Protein AF-A0A2E8YZY1-F1 (afdb_monomer_lite)

Secondary structure (DSSP, 8-state):
--PPP--HHHHHHHHHHHHHHHHHHHTS---STT-BTTEEEE-TTS-EEE-TTT-GGG--S----

Radius of gyration: 20.44 Å; chains: 1; bounding box: 65×25×35 Å

Structure (mmCIF, N/CA/C/O backbone):
data_AF-A0A2E8YZY1-F1
#
_entry.id   AF-A0A2E8YZY1-F1
#
loop_
_atom_site.group_PDB
_atom_site.id
_atom_site.type_symbol
_atom_site.label_atom_id
_atom_site.label_alt_id
_atom_site.label_comp_id
_atom_site.label_asym_id
_atom_site.label_entity_id
_atom_site.label_seq_id
_atom_site.pdbx_PDB_ins_code
_atom_site.Cartn_x
_atom_site.Cartn_y
_atom_site.Cartn_z
_atom_site.occupancy
_atom_site.B_iso_or_equiv
_atom_site.auth_seq_id
_atom_site.auth_comp_id
_atom_site.auth_asym_id
_atom_site.auth_atom_id
_atom_site.pdbx_PDB_model_num
ATOM 1 N N . MET A 1 1 ? 42.519 9.626 -4.424 1.00 47.91 1 MET A N 1
ATOM 2 C CA . MET A 1 1 ? 41.090 9.738 -4.782 1.00 47.91 1 MET A CA 1
ATOM 3 C C . MET A 1 1 ? 40.971 10.186 -6.228 1.00 47.91 1 MET A C 1
ATOM 5 O O . MET A 1 1 ? 41.294 11.330 -6.503 1.00 47.91 1 MET A O 1
ATOM 9 N N . THR A 1 2 ? 40.542 9.311 -7.134 1.00 57.78 2 THR A N 1
ATOM 10 C CA . THR A 1 2 ? 39.692 9.696 -8.273 1.00 57.78 2 THR A CA 1
ATOM 11 C C . THR A 1 2 ? 39.135 8.404 -8.870 1.00 57.78 2 THR A C 1
ATOM 13 O O . THR A 1 2 ? 39.835 7.642 -9.529 1.00 57.78 2 THR A O 1
ATOM 16 N N . TRP A 1 3 ? 37.909 8.073 -8.469 1.00 52.47 3 TRP A N 1
ATOM 17 C CA . TRP A 1 3 ? 37.104 7.046 -9.129 1.00 52.47 3 TRP A CA 1
ATOM 18 C C . TRP A 1 3 ? 36.758 7.601 -10.524 1.00 52.47 3 TRP A C 1
ATOM 20 O O . TRP A 1 3 ? 36.502 8.807 -10.613 1.00 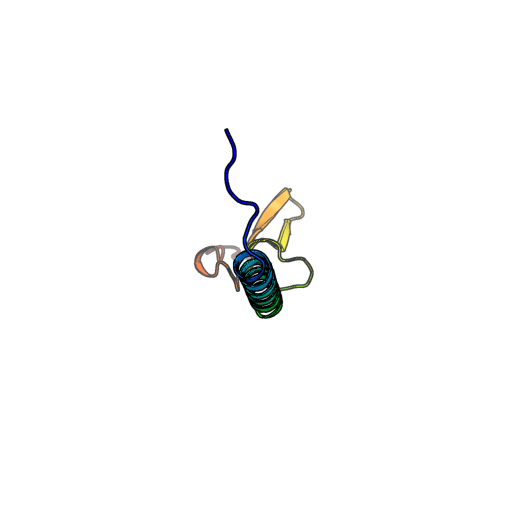52.47 3 TRP A O 1
ATOM 30 N N . PRO A 1 4 ? 36.773 6.802 -11.608 1.00 61.78 4 PRO A N 1
ATOM 31 C CA . PRO A 1 4 ? 36.316 7.304 -12.892 1.00 61.78 4 PRO A CA 1
ATOM 32 C C . PRO A 1 4 ? 34.836 7.703 -12.759 1.00 61.78 4 PRO A C 1
ATOM 34 O O . PRO A 1 4 ? 34.102 7.055 -12.005 1.00 61.78 4 PRO A O 1
ATOM 37 N N . PRO A 1 5 ? 34.384 8.773 -13.438 1.00 66.19 5 PRO A N 1
ATOM 38 C CA . PRO A 1 5 ? 32.961 9.058 -13.513 1.00 66.19 5 PRO A CA 1
ATOM 39 C C . PRO A 1 5 ? 32.282 7.840 -14.141 1.00 66.19 5 PRO A C 1
ATOM 41 O O . PRO A 1 5 ? 32.823 7.267 -15.087 1.00 66.19 5 PRO A O 1
ATOM 44 N N . VAL A 1 6 ? 31.141 7.439 -13.577 1.00 63.12 6 VAL A N 1
ATOM 45 C CA . VAL A 1 6 ? 30.155 6.533 -14.186 1.00 63.12 6 VAL A CA 1
ATOM 46 C C . VAL A 1 6 ? 30.257 6.638 -15.711 1.00 63.12 6 VAL A C 1
ATOM 48 O O . VAL A 1 6 ? 30.071 7.719 -16.275 1.00 63.12 6 VAL A O 1
ATOM 51 N N . SER A 1 7 ? 30.668 5.548 -16.365 1.00 66.19 7 SER A N 1
ATOM 52 C CA . SER A 1 7 ? 30.794 5.519 -17.823 1.00 66.19 7 SER A CA 1
ATOM 53 C C . SER A 1 7 ? 29.425 5.821 -18.441 1.00 66.19 7 SER A C 1
ATOM 55 O O . SER A 1 7 ? 28.392 5.551 -17.829 1.00 66.19 7 SER A O 1
ATOM 57 N N . SER A 1 8 ? 29.376 6.369 -19.655 1.00 63.94 8 SER A N 1
ATOM 58 C CA . SER A 1 8 ? 28.097 6.658 -20.327 1.00 63.94 8 SER A CA 1
ATOM 59 C C . SER A 1 8 ? 27.202 5.417 -20.471 1.00 63.94 8 SER A C 1
ATOM 61 O O . SER A 1 8 ? 25.982 5.557 -20.533 1.00 63.94 8 SER A O 1
ATOM 63 N N . GLU A 1 9 ? 27.797 4.220 -20.502 1.00 76.44 9 GLU A N 1
ATOM 64 C CA . GLU A 1 9 ? 27.083 2.940 -20.406 1.00 76.44 9 GLU A CA 1
ATOM 65 C C . GLU A 1 9 ? 26.357 2.782 -19.065 1.00 76.44 9 GLU A C 1
ATOM 67 O O . GLU A 1 9 ? 25.155 2.556 -19.062 1.00 76.44 9 GLU A O 1
ATOM 72 N N . ASP A 1 10 ? 27.024 3.038 -17.943 1.00 72.69 10 ASP A N 1
ATOM 73 C CA . ASP A 1 10 ? 26.456 2.895 -16.595 1.00 72.69 10 ASP A CA 1
ATOM 74 C C . ASP A 1 10 ? 25.300 3.897 -16.357 1.00 72.69 10 ASP A C 1
ATOM 76 O O . ASP A 1 10 ? 24.258 3.547 -15.812 1.00 72.69 10 ASP A O 1
ATOM 80 N N . SER A 1 11 ? 25.381 5.108 -16.930 1.00 76.44 11 SER A N 1
ATOM 81 C CA . SER A 1 11 ? 24.256 6.071 -16.938 1.00 76.44 11 SER A CA 1
ATOM 82 C C . SER A 1 11 ? 23.039 5.602 -17.744 1.00 76.44 11 SER A C 1
ATOM 84 O O . SER A 1 11 ? 21.903 5.993 -17.460 1.00 76.44 11 SER A O 1
ATOM 86 N N . ARG A 1 12 ? 23.274 4.838 -18.814 1.00 83.94 12 ARG A N 1
ATOM 87 C CA . ARG A 1 12 ? 22.217 4.321 -19.682 1.00 83.94 12 ARG A CA 1
ATOM 88 C C . ARG A 1 12 ? 21.534 3.128 -19.018 1.00 83.94 12 ARG A C 1
ATOM 90 O O . ARG A 1 12 ? 20.308 3.132 -18.927 1.00 83.94 12 ARG A O 1
ATOM 97 N N . GLU A 1 13 ? 22.327 2.204 -18.487 1.00 84.75 13 GLU A N 1
ATOM 98 C CA . GLU A 1 13 ? 21.840 1.039 -17.749 1.00 84.75 13 GLU A CA 1
ATOM 99 C C . GLU A 1 13 ? 21.016 1.454 -16.525 1.00 84.75 13 GLU A C 1
ATOM 101 O O . GLU A 1 13 ? 19.948 0.893 -16.285 1.00 84.75 13 GLU A O 1
ATOM 106 N N . LEU A 1 14 ? 21.435 2.505 -15.805 1.00 84.69 14 LEU A N 1
ATOM 107 C CA . LEU A 1 14 ? 20.673 3.031 -14.669 1.00 84.69 14 LEU A CA 1
ATOM 108 C C . LEU A 1 14 ? 19.272 3.510 -15.086 1.00 84.69 14 LEU A C 1
ATOM 110 O O . LEU A 1 14 ? 18.277 3.175 -14.445 1.00 84.69 14 LEU A O 1
ATOM 114 N N . ARG A 1 15 ? 19.185 4.249 -16.201 1.00 82.38 15 ARG A N 1
ATOM 115 C CA . ARG A 1 15 ? 17.909 4.749 -16.733 1.00 82.38 15 ARG A CA 1
ATOM 116 C C . ARG A 1 15 ? 17.008 3.607 -17.214 1.00 82.38 15 ARG A C 1
ATOM 118 O O . ARG A 1 15 ? 15.794 3.678 -17.030 1.00 82.38 15 ARG A O 1
ATOM 125 N N . GLU A 1 16 ? 17.584 2.586 -17.846 1.00 87.06 16 GLU A N 1
ATOM 126 C CA . GLU A 1 16 ? 16.858 1.385 -18.279 1.00 87.06 16 GLU A CA 1
ATOM 127 C C . GLU A 1 16 ? 16.277 0.643 -17.054 1.00 87.06 16 GLU A C 1
ATOM 129 O O . GLU A 1 16 ? 15.081 0.345 -17.032 1.00 87.06 16 GLU A O 1
ATOM 134 N N . ALA A 1 17 ? 17.055 0.497 -15.974 1.00 84.00 17 ALA A N 1
ATOM 135 C CA . ALA A 1 17 ? 16.613 -0.139 -14.731 1.00 84.00 17 ALA A CA 1
ATOM 136 C C . ALA A 1 17 ? 15.527 0.649 -13.968 1.00 84.00 17 ALA A C 1
ATOM 138 O O . ALA A 1 17 ? 14.632 0.049 -13.365 1.00 84.00 17 ALA A O 1
ATOM 139 N N . GLU A 1 18 ? 15.575 1.984 -13.958 1.00 84.56 18 GLU A N 1
ATOM 140 C CA . GLU A 1 18 ? 14.510 2.816 -13.371 1.00 84.56 18 GLU A CA 1
ATOM 141 C C . GLU A 1 18 ? 13.202 2.705 -14.167 1.00 84.56 18 GLU A C 1
ATOM 143 O O . GLU A 1 18 ? 12.122 2.629 -13.577 1.00 84.56 18 GLU A O 1
ATOM 148 N N . ALA A 1 19 ? 13.286 2.648 -15.501 1.00 83.88 19 ALA A N 1
ATOM 149 C CA . ALA A 1 19 ? 12.121 2.474 -16.365 1.00 83.88 19 ALA A CA 1
ATOM 150 C C . ALA A 1 19 ? 11.470 1.094 -16.179 1.00 83.88 19 ALA A C 1
ATOM 152 O O . ALA A 1 19 ? 10.242 1.007 -16.111 1.00 83.88 19 ALA A O 1
ATOM 153 N N . GLU A 1 20 ? 12.270 0.032 -16.037 1.00 82.44 20 GLU A N 1
ATOM 154 C CA . GLU A 1 20 ? 11.767 -1.305 -15.703 1.00 82.44 20 GLU A CA 1
ATOM 155 C C . GLU A 1 20 ? 11.096 -1.338 -14.327 1.00 82.44 20 GLU A C 1
ATOM 157 O O . GLU A 1 20 ? 10.018 -1.914 -14.191 1.00 82.44 20 GLU A O 1
ATOM 162 N N . GLN A 1 21 ? 11.675 -0.678 -13.319 1.00 76.00 21 GLN A N 1
ATOM 163 C CA . GLN A 1 21 ? 11.065 -0.578 -11.990 1.00 76.00 21 GLN A CA 1
ATOM 164 C C . GLN A 1 21 ? 9.747 0.203 -12.011 1.00 76.00 21 GLN A C 1
ATOM 166 O O . GLN A 1 21 ? 8.772 -0.240 -11.407 1.00 76.00 21 GLN A O 1
ATOM 171 N N . ALA A 1 22 ? 9.684 1.325 -12.732 1.00 73.94 22 ALA A N 1
ATOM 172 C CA . ALA A 1 22 ? 8.456 2.105 -12.879 1.00 73.94 22 ALA A CA 1
ATOM 173 C C . ALA A 1 22 ? 7.364 1.325 -13.633 1.00 73.94 22 ALA A C 1
ATOM 175 O O . ALA A 1 22 ? 6.199 1.357 -13.240 1.00 73.94 22 ALA A O 1
ATOM 176 N N . ALA A 1 23 ? 7.734 0.584 -14.683 1.00 75.75 23 ALA A N 1
ATOM 177 C CA . ALA A 1 23 ? 6.809 -0.282 -15.410 1.00 75.75 23 ALA A CA 1
ATOM 178 C C . ALA A 1 23 ? 6.336 -1.465 -14.551 1.00 75.75 23 ALA A C 1
ATOM 180 O O . ALA A 1 23 ? 5.162 -1.827 -14.597 1.00 75.75 23 ALA A O 1
ATOM 181 N N . ALA A 1 24 ? 7.227 -2.046 -13.742 1.00 75.44 24 ALA A N 1
ATOM 182 C CA . ALA A 1 24 ? 6.878 -3.093 -12.791 1.00 75.44 24 ALA A CA 1
ATOM 183 C C . ALA A 1 24 ? 5.930 -2.576 -11.700 1.00 75.44 24 ALA A C 1
ATOM 185 O O . ALA A 1 24 ? 5.019 -3.304 -11.312 1.00 75.44 24 ALA A O 1
ATOM 186 N N . ASP A 1 25 ? 6.103 -1.337 -11.232 1.00 68.50 25 ASP A N 1
ATOM 187 C CA . ASP A 1 25 ? 5.196 -0.704 -10.273 1.00 68.50 25 ASP A CA 1
ATOM 188 C C . ASP A 1 25 ? 3.810 -0.420 -10.880 1.00 68.50 25 ASP A C 1
ATOM 190 O O . ASP A 1 25 ? 2.801 -0.799 -10.285 1.00 68.50 25 ASP A O 1
ATOM 194 N N . ASP A 1 26 ? 3.740 0.134 -12.099 1.00 67.19 26 ASP A N 1
ATOM 195 C CA . ASP A 1 26 ? 2.462 0.388 -12.790 1.00 67.19 26 ASP A CA 1
ATOM 196 C C . ASP A 1 26 ? 1.715 -0.908 -13.153 1.00 67.19 26 ASP A C 1
ATOM 198 O O . ASP A 1 26 ? 0.486 -0.968 -13.059 1.00 67.19 26 ASP A O 1
ATOM 202 N N . ALA A 1 27 ? 2.449 -1.971 -13.499 1.00 64.44 27 ALA A N 1
ATOM 203 C CA . ALA A 1 27 ? 1.880 -3.278 -13.821 1.00 64.44 27 ALA A CA 1
ATOM 204 C C . ALA A 1 27 ? 1.365 -4.049 -12.593 1.00 64.44 27 ALA A C 1
ATOM 206 O O . ALA A 1 27 ? 0.679 -5.067 -12.759 1.00 64.44 27 ALA A O 1
ATOM 207 N N . ARG A 1 28 ? 1.659 -3.606 -11.359 1.00 65.19 28 ARG A N 1
ATOM 208 C CA . ARG A 1 28 ? 1.084 -4.240 -10.165 1.00 65.19 28 ARG A CA 1
ATOM 209 C C . ARG A 1 28 ? -0.431 -4.033 -10.194 1.00 65.19 28 ARG A C 1
ATOM 211 O O . ARG A 1 28 ? -0.900 -2.905 -10.348 1.00 65.19 28 ARG A O 1
ATOM 218 N N . PRO A 1 29 ? -1.227 -5.108 -10.052 1.00 60.62 29 PRO A N 1
ATOM 219 C CA . PRO A 1 29 ? -2.677 -5.012 -10.141 1.00 60.62 29 PRO A CA 1
ATOM 220 C C . PRO A 1 29 ? -3.179 -3.990 -9.119 1.00 60.62 29 PRO A C 1
ATOM 222 O O . PRO A 1 29 ? -3.039 -4.199 -7.923 1.00 60.62 29 PRO A O 1
ATOM 225 N N . ARG A 1 30 ? -3.753 -2.871 -9.577 1.00 62.22 30 ARG A N 1
ATOM 226 C CA . ARG A 1 30 ? -4.269 -1.811 -8.697 1.00 62.22 30 ARG A CA 1
ATOM 227 C C . ARG A 1 30 ? -5.471 -2.322 -7.911 1.00 62.22 30 ARG A C 1
ATOM 229 O O . ARG A 1 30 ? -6.618 -2.256 -8.345 1.00 62.22 30 ARG A O 1
ATOM 236 N N . HIS A 1 31 ? -5.202 -2.870 -6.742 1.00 68.19 31 HIS A N 1
ATOM 237 C CA . HIS A 1 31 ? -6.195 -3.463 -5.865 1.00 68.19 31 HIS A CA 1
ATOM 238 C C . HIS A 1 31 ? -6.862 -2.387 -4.994 1.00 68.19 31 HIS A C 1
ATOM 240 O O . HIS A 1 31 ? -6.615 -2.319 -3.807 1.00 68.19 31 HIS A O 1
ATOM 246 N N . GLY A 1 32 ? -7.715 -1.550 -5.598 1.00 65.50 32 GLY A N 1
ATOM 247 C CA . GLY A 1 32 ? -8.386 -0.410 -4.952 1.00 65.50 32 GLY A CA 1
ATOM 248 C C . GLY A 1 32 ? -7.567 0.881 -5.051 1.00 65.50 32 GLY A C 1
ATOM 249 O O . GLY A 1 32 ? -6.347 0.847 -4.917 1.00 65.50 32 GLY A O 1
ATOM 250 N N . ARG A 1 33 ? -8.228 2.022 -5.311 1.00 68.44 33 ARG A N 1
ATOM 251 C CA . ARG A 1 33 ? -7.567 3.339 -5.479 1.00 68.44 33 ARG A CA 1
ATOM 252 C C . ARG A 1 33 ? -6.728 3.748 -4.266 1.00 68.44 33 ARG A C 1
ATOM 254 O O . ARG A 1 33 ? -5.750 4.461 -4.440 1.00 68.44 33 ARG A O 1
ATOM 261 N N . ASP A 1 34 ? -7.093 3.251 -3.091 1.00 74.25 34 ASP A N 1
ATOM 262 C CA . ASP A 1 34 ? -6.485 3.599 -1.806 1.00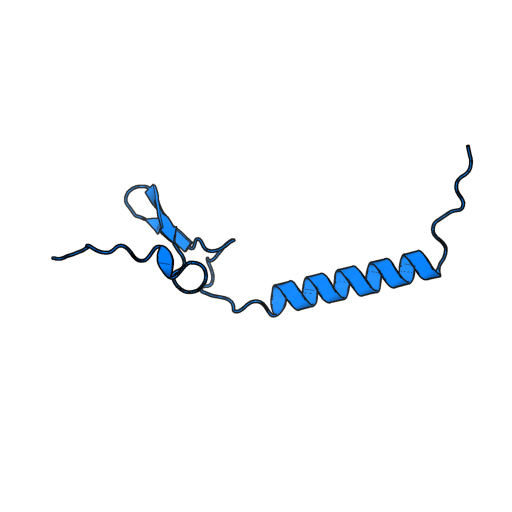 74.25 34 ASP A CA 1
ATOM 263 C C . ASP A 1 34 ? -5.567 2.492 -1.263 1.00 74.25 34 ASP A C 1
ATOM 265 O O . ASP A 1 3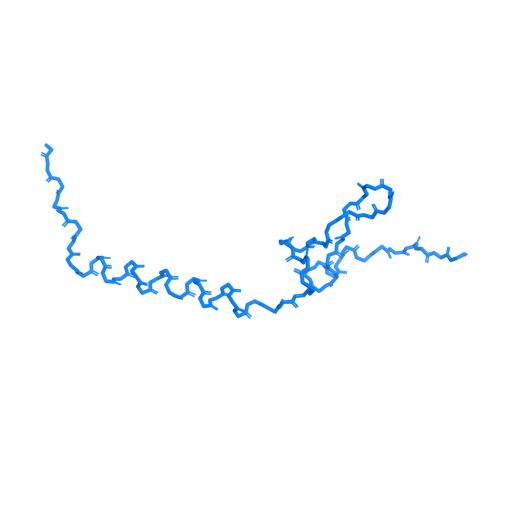4 ? -5.163 2.524 -0.104 1.00 74.25 34 ASP A O 1
ATOM 269 N N . CYS A 1 35 ? -5.236 1.483 -2.077 1.00 82.31 35 CYS A N 1
ATOM 270 C CA . CYS A 1 35 ? -4.346 0.421 -1.632 1.00 82.31 35 CYS A CA 1
ATOM 271 C C . CYS A 1 35 ? -2.881 0.837 -1.699 1.00 82.31 35 CYS A C 1
ATOM 273 O O . CYS A 1 35 ? -2.284 0.860 -2.775 1.00 82.31 35 CYS A O 1
ATOM 275 N N . ALA A 1 36 ? -2.280 1.028 -0.531 1.00 82.06 36 ALA A N 1
ATOM 276 C CA . ALA A 1 36 ? -0.850 1.231 -0.356 1.00 82.06 36 ALA A CA 1
ATOM 277 C C . ALA A 1 36 ? -0.247 0.017 0.367 1.00 82.06 36 ALA A C 1
ATOM 279 O O . ALA A 1 36 ? -0.674 -0.339 1.462 1.00 82.06 36 ALA A O 1
ATOM 280 N N . ASP A 1 37 ? 0.719 -0.655 -0.265 1.00 81.00 37 ASP A N 1
ATOM 281 C CA . ASP A 1 37 ? 1.467 -1.790 0.313 1.00 81.00 37 ASP A CA 1
ATOM 282 C C . ASP A 1 37 ? 0.595 -2.931 0.900 1.00 81.00 37 ASP A C 1
ATOM 284 O O . ASP A 1 37 ? 0.933 -3.612 1.869 1.00 81.00 37 ASP A O 1
ATOM 288 N N . GLY A 1 38 ? -0.582 -3.158 0.312 1.00 85.38 38 GLY A N 1
ATOM 289 C CA . GLY A 1 38 ? -1.520 -4.180 0.774 1.00 85.38 38 GLY A CA 1
ATOM 290 C C . GLY A 1 38 ? -2.438 -3.765 1.922 1.00 85.38 38 GLY A C 1
ATOM 291 O O . GLY A 1 38 ? -3.059 -4.639 2.535 1.00 85.38 38 GLY A O 1
ATOM 292 N N . TRP A 1 39 ? -2.578 -2.463 2.166 1.00 87.19 39 TRP A N 1
ATOM 293 C CA . TRP A 1 39 ? -3.510 -1.859 3.118 1.00 87.19 39 TRP A CA 1
ATOM 294 C C . TRP A 1 39 ? -4.410 -0.841 2.417 1.00 87.19 39 TRP A C 1
ATOM 296 O O . TRP A 1 39 ? -3.942 -0.110 1.554 1.00 87.19 39 TRP A O 1
ATOM 306 N N . LEU A 1 40 ? -5.691 -0.794 2.787 1.00 86.62 40 LEU A N 1
ATOM 307 C CA . LEU A 1 40 ? -6.710 0.108 2.224 1.00 86.62 40 LEU A CA 1
ATOM 308 C C . LEU A 1 40 ? -6.966 1.348 3.101 1.00 86.62 40 LEU A C 1
ATOM 310 O O . LEU A 1 40 ? -7.955 2.045 2.898 1.00 86.62 40 LEU A O 1
ATOM 314 N N . GLY A 1 41 ? -6.109 1.599 4.094 1.00 86.19 41 GLY A N 1
ATOM 315 C CA . GLY A 1 41 ? -6.308 2.625 5.119 1.00 86.19 41 GLY A CA 1
ATOM 316 C C . GLY A 1 41 ? -6.796 2.034 6.440 1.00 86.19 41 GLY A C 1
ATOM 317 O O . GLY A 1 41 ? -6.438 0.907 6.783 1.00 86.19 41 GLY A O 1
ATOM 318 N N . GLU A 1 42 ? -7.595 2.796 7.182 1.00 89.25 42 GLU A N 1
ATOM 319 C CA . GLU A 1 42 ? -8.113 2.446 8.509 1.00 89.25 42 GLU A CA 1
ATOM 320 C C . GLU A 1 42 ? -9.650 2.343 8.489 1.00 89.25 42 GLU A C 1
ATOM 322 O O . GLU A 1 42 ? -10.313 3.027 7.709 1.00 89.25 42 GLU A O 1
ATOM 327 N N . ASP A 1 43 ? -10.218 1.467 9.323 1.00 84.62 43 ASP A N 1
ATOM 328 C CA . ASP A 1 43 ? -11.662 1.371 9.551 1.00 84.62 43 ASP A CA 1
ATOM 329 C C . ASP A 1 43 ? -12.149 2.496 10.484 1.00 84.62 43 ASP A C 1
ATOM 331 O O . ASP A 1 43 ? -11.369 3.281 11.022 1.00 84.62 43 ASP A O 1
ATOM 335 N N . GLU A 1 44 ? -13.459 2.568 10.718 1.00 86.38 44 GLU A N 1
ATOM 336 C CA . GLU A 1 44 ? -14.076 3.564 11.610 1.00 86.38 44 GLU A CA 1
ATOM 337 C C . GLU A 1 44 ? -13.589 3.502 13.075 1.00 86.38 44 GLU A C 1
ATOM 339 O O . GLU A 1 44 ? -13.789 4.444 13.839 1.00 86.38 44 GLU A O 1
ATOM 344 N N . HIS A 1 45 ? -12.925 2.412 13.467 1.00 88.25 45 HIS A N 1
ATOM 345 C CA . HIS A 1 45 ? -12.328 2.207 14.785 1.00 88.25 45 HIS A CA 1
ATOM 346 C C . HIS A 1 45 ? -10.809 2.460 14.787 1.00 88.25 45 HIS A C 1
ATOM 348 O O . HIS A 1 45 ? -10.154 2.199 15.800 1.00 88.25 45 HIS A O 1
ATOM 354 N N . GLY A 1 46 ? -10.235 2.927 13.672 1.00 87.88 46 GLY A N 1
ATOM 355 C CA . GLY A 1 46 ? -8.795 3.138 13.517 1.00 87.88 46 GLY A CA 1
ATOM 356 C C . GLY A 1 46 ? -7.993 1.844 13.340 1.00 87.88 46 GLY A C 1
ATOM 357 O O . GLY A 1 46 ? -6.795 1.822 13.618 1.00 87.88 46 GLY A O 1
ATOM 358 N N . ARG A 1 47 ? -8.620 0.726 12.944 1.00 86.94 47 ARG A N 1
ATOM 359 C CA . ARG A 1 47 ? -7.884 -0.516 12.654 1.00 86.94 47 ARG A CA 1
ATOM 360 C C . ARG A 1 47 ? -7.480 -0.557 11.185 1.00 86.94 47 ARG A C 1
ATOM 362 O O . ARG A 1 47 ? -8.318 -0.290 10.328 1.00 86.94 47 ARG A O 1
ATOM 369 N N . PRO A 1 48 ? -6.244 -0.964 10.859 1.00 86.50 48 PRO A N 1
ATOM 370 C CA . PRO A 1 48 ? -5.797 -1.023 9.477 1.00 86.50 48 PRO A CA 1
ATOM 371 C C . PRO A 1 48 ? -6.600 -2.069 8.690 1.00 86.50 48 PRO A C 1
ATOM 373 O O . PRO A 1 48 ? -6.671 -3.240 9.075 1.00 86.50 48 PRO A O 1
ATOM 376 N N . VAL A 1 49 ? -7.197 -1.653 7.573 1.00 86.81 49 VAL A N 1
ATOM 377 C CA . VAL A 1 49 ? -7.997 -2.505 6.689 1.00 86.81 49 VAL A CA 1
ATOM 378 C C . VAL A 1 49 ? -7.062 -3.210 5.709 1.00 86.81 49 VAL A C 1
ATOM 380 O O . VAL A 1 49 ? -6.433 -2.553 4.874 1.00 86.81 49 VAL A O 1
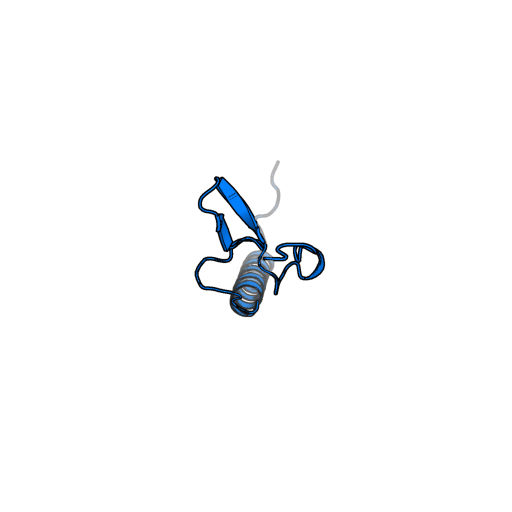ATOM 383 N N . PRO A 1 50 ? -6.940 -4.547 5.762 1.00 87.38 50 PRO A N 1
ATOM 384 C CA . PRO A 1 50 ? -6.080 -5.264 4.838 1.00 87.38 50 PRO A CA 1
ATOM 385 C C . PRO A 1 50 ? -6.700 -5.304 3.440 1.00 87.38 50 PRO A C 1
ATOM 387 O O . PRO A 1 50 ? -7.883 -5.606 3.265 1.00 87.38 50 PRO A O 1
ATOM 390 N N . CYS A 1 51 ? -5.879 -5.094 2.415 1.00 86.69 51 CYS A N 1
ATOM 391 C CA . CYS A 1 51 ? -6.279 -5.386 1.049 1.00 86.69 51 CYS A CA 1
ATOM 392 C C . CYS A 1 51 ? -6.280 -6.903 0.838 1.00 86.69 51 CYS A C 1
ATOM 394 O O . CYS A 1 51 ? -5.228 -7.539 0.767 1.00 86.69 51 CYS A O 1
ATOM 396 N N . LEU A 1 52 ? -7.465 -7.501 0.715 1.00 84.19 52 LEU A N 1
ATOM 397 C CA . LEU A 1 52 ? -7.616 -8.956 0.599 1.00 84.19 52 LEU A CA 1
ATOM 398 C C . LEU A 1 52 ? -7.083 -9.530 -0.723 1.00 84.19 52 LEU A C 1
ATOM 400 O O . LEU A 1 52 ? -6.934 -10.745 -0.832 1.00 84.19 52 LEU A O 1
ATOM 404 N N . THR A 1 53 ? -6.778 -8.677 -1.703 1.00 81.06 53 THR A N 1
ATOM 405 C CA . THR A 1 53 ? -6.083 -9.071 -2.934 1.00 81.06 53 THR A CA 1
ATOM 406 C C . THR A 1 53 ? -4.584 -9.252 -2.685 1.00 81.06 53 THR A C 1
ATOM 408 O O . THR A 1 53 ? -4.019 -10.256 -3.105 1.00 81.06 53 THR A O 1
ATOM 411 N N . CYS A 1 54 ? -3.940 -8.331 -1.958 1.00 82.94 54 CYS A N 1
ATOM 412 C CA . CYS A 1 54 ? -2.513 -8.431 -1.614 1.00 82.94 54 CYS A CA 1
ATOM 413 C C . CYS A 1 54 ? -2.260 -9.411 -0.466 1.00 82.94 54 CYS A C 1
ATOM 415 O O . CYS A 1 54 ? -1.262 -10.127 -0.442 1.00 82.94 54 CYS A O 1
ATOM 417 N N . ARG A 1 55 ? -3.154 -9.408 0.527 1.00 82.94 55 ARG A N 1
ATOM 418 C CA . ARG A 1 55 ? -3.019 -10.129 1.796 1.00 82.94 55 ARG A CA 1
ATOM 419 C C . ARG A 1 55 ? -4.258 -10.997 2.048 1.00 82.94 55 ARG A C 1
ATOM 421 O O . ARG A 1 55 ? -4.956 -10.801 3.042 1.00 82.94 55 ARG A O 1
ATOM 428 N N . PRO A 1 56 ? -4.549 -11.992 1.187 1.00 83.38 56 PRO A N 1
ATOM 429 C CA . PRO A 1 56 ? -5.744 -12.837 1.314 1.00 83.38 56 PRO A CA 1
ATOM 430 C C . PRO A 1 56 ? -5.794 -13.625 2.630 1.00 83.38 56 PRO A C 1
ATOM 432 O O . PRO A 1 56 ? -6.867 -13.973 3.117 1.00 83.38 56 PRO A O 1
ATOM 435 N N . HIS A 1 57 ? -4.632 -13.870 3.235 1.00 83.19 57 HIS A N 1
A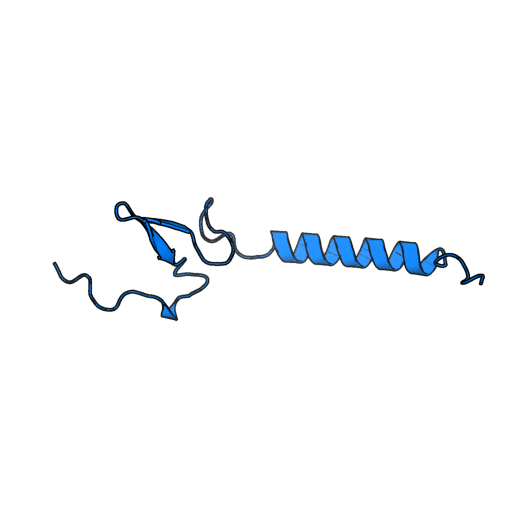TOM 436 C CA . HIS A 1 57 ? -4.478 -14.529 4.529 1.00 83.19 57 HIS A CA 1
ATOM 437 C C . HIS A 1 57 ? -4.916 -13.664 5.722 1.00 83.19 57 HIS A C 1
ATOM 439 O O . HIS A 1 57 ? -5.141 -14.207 6.799 1.00 83.19 57 HIS A O 1
ATOM 445 N N . LEU A 1 58 ? -5.062 -12.345 5.547 1.00 84.12 58 LEU A N 1
ATOM 446 C CA . LEU A 1 58 ? -5.567 -11.435 6.580 1.00 84.12 58 LEU A CA 1
ATOM 447 C C . LEU A 1 58 ? -7.094 -11.330 6.599 1.00 84.12 58 LEU A C 1
ATOM 449 O O . LEU A 1 58 ? -7.629 -10.514 7.345 1.00 84.12 58 LEU A O 1
ATOM 453 N N . ARG A 1 59 ? -7.811 -12.140 5.805 1.00 78.31 59 ARG A N 1
ATOM 454 C CA . ARG A 1 59 ? -9.273 -12.197 5.887 1.00 78.31 59 ARG A CA 1
ATOM 455 C C . ARG A 1 59 ? -9.698 -12.462 7.337 1.00 78.31 59 ARG A C 1
ATOM 457 O O . ARG A 1 59 ? -9.368 -13.531 7.861 1.00 78.31 59 ARG A O 1
ATOM 464 N N . PRO A 1 60 ? -10.437 -11.540 7.984 1.00 68.38 60 PRO A N 1
ATOM 465 C CA . PRO A 1 60 ? -10.942 -11.786 9.322 1.00 68.38 60 PRO A CA 1
ATOM 466 C C . PRO A 1 60 ? -11.872 -12.999 9.267 1.00 68.38 60 PRO A C 1
ATOM 468 O O . PRO A 1 60 ? -12.801 -13.061 8.464 1.00 68.38 60 PRO A O 1
ATOM 471 N N . ARG A 1 61 ? -11.595 -14.004 10.101 1.00 65.12 61 ARG A N 1
ATOM 472 C CA . ARG A 1 61 ? -12.372 -15.253 10.155 1.00 65.12 61 ARG A CA 1
ATOM 473 C C . ARG A 1 61 ? -13.713 -15.121 10.890 1.00 65.12 61 ARG A C 1
ATOM 475 O O . ARG A 1 61 ? -14.376 -16.137 11.072 1.00 65.12 61 ARG A O 1
ATOM 482 N N . GLY A 1 62 ? -14.123 -13.931 11.329 1.00 60.97 62 GLY A N 1
ATOM 483 C CA . GLY A 1 62 ? -15.249 -13.832 12.255 1.00 60.97 62 GLY A CA 1
ATOM 484 C C . GLY A 1 62 ? -15.828 -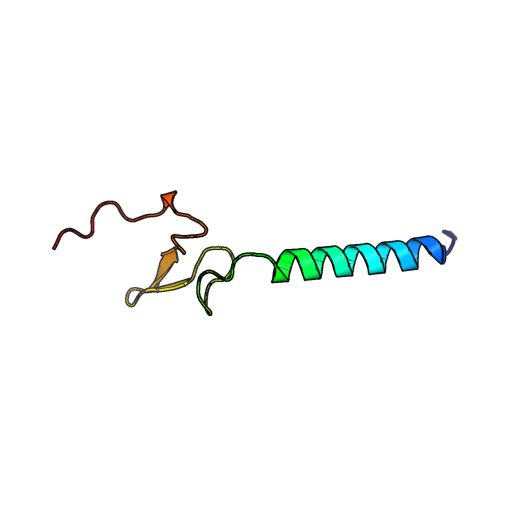12.445 12.472 1.00 60.97 62 GLY A C 1
ATOM 485 O O . GLY A 1 62 ? -15.876 -12.008 13.612 1.00 60.97 62 GLY A O 1
ATOM 486 N N . ASP A 1 63 ? -16.339 -11.815 11.416 1.00 53.62 63 ASP A N 1
ATOM 487 C CA . ASP A 1 63 ? -17.513 -10.951 11.582 1.00 53.62 63 ASP A CA 1
ATOM 488 C C . ASP A 1 63 ? -18.737 -11.815 11.242 1.00 53.62 63 ASP A C 1
ATOM 490 O O . ASP A 1 63 ? -19.115 -11.990 10.083 1.00 53.62 63 ASP A O 1
ATOM 494 N N . ARG A 1 64 ? -19.222 -12.546 12.252 1.00 49.72 64 ARG A N 1
ATOM 495 C CA . ARG A 1 64 ? -20.505 -13.252 12.188 1.00 49.72 64 ARG A CA 1
ATOM 496 C C . ARG A 1 64 ? -21.530 -12.294 12.811 1.00 49.72 64 ARG A C 1
ATOM 498 O O . ARG A 1 64 ? -21.251 -11.864 13.930 1.00 49.72 64 ARG A O 1
ATOM 505 N N . PRO A 1 65 ? -22.630 -11.955 12.112 1.00 59.31 65 PRO A N 1
ATOM 506 C CA . PRO A 1 65 ? -23.632 -11.008 12.601 1.00 59.31 65 PRO A CA 1
ATOM 507 C C . PRO A 1 65 ? -24.299 -11.470 13.901 1.00 59.31 65 PRO A C 1
ATOM 509 O O . PRO A 1 65 ? -24.290 -12.698 14.176 1.00 59.31 65 PRO A O 1
#

pLDDT: mean 75.49, std 11.13, range [47.91, 89.25]

Foldseek 3Di:
DDDDPQPVVNVVVVVVVVVVVVVVVVPPPCLDPQDDPQWNAADPVRHTHGSCVNCVVPPPPDPDD

Sequence (65 aa):
MTWPPVSSEDSRELREAEAEQAAADDARPRHGRDCADGWLGEDEHGRPVPCLTCRPHLRPRGDRP